Protein AF-A0A2Z5G5I6-F1 (afdb_monomer_lite)

Secondary structure (DSSP, 8-state):
----HHHHHHHHHTS-HHHHHHHHHHTT---GGGTTS-HHHHHHHHHHHHHHTT-HHHHHHHHHHHHTT-

Organism: NCBI:txid2211140

Structure (mmCIF, N/CA/C/O backbone):
data_AF-A0A2Z5G5I6-F1
#
_entry.id   AF-A0A2Z5G5I6-F1
#
loop_
_atom_site.group_PDB
_atom_site.id
_atom_site.type_symbol
_atom_site.label_atom_id
_atom_site.label_alt_id
_atom_site.label_comp_id
_atom_site.label_asym_id
_atom_site.label_entity_id
_atom_site.label_seq_id
_atom_site.pdbx_PDB_ins_code
_atom_site.Cartn_x
_atom_site.Cartn_y
_atom_site.Cartn_z
_atom_site.occupancy
_atom_site.B_iso_or_equiv
_atom_site.auth_seq_id
_atom_site.auth_comp_id
_atom_site.auth_asym_id
_atom_site.auth_atom_id
_atom_site.pdbx_PDB_model_num
ATOM 1 N N . MET A 1 1 ? -15.258 2.574 10.391 1.00 50.41 1 MET A N 1
ATOM 2 C CA . MET A 1 1 ? -14.446 3.796 10.589 1.00 50.41 1 MET A CA 1
ATOM 3 C C . MET A 1 1 ? -14.039 4.326 9.224 1.00 50.41 1 MET A C 1
ATOM 5 O O . MET A 1 1 ? -13.685 3.521 8.377 1.00 50.41 1 MET A O 1
ATOM 9 N N . SER A 1 2 ? -14.131 5.636 8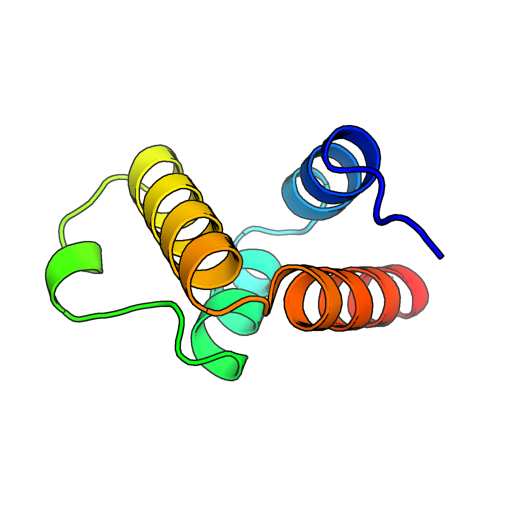.979 1.00 67.44 2 SER A N 1
ATOM 10 C CA . SER A 1 2 ? -13.631 6.222 7.728 1.00 67.44 2 SER A CA 1
ATOM 11 C C . SER A 1 2 ? -12.113 6.347 7.810 1.00 67.44 2 SER A C 1
ATOM 13 O O . SER A 1 2 ? -11.608 7.078 8.662 1.00 67.44 2 SER A O 1
ATOM 15 N N . LEU A 1 3 ? -11.388 5.653 6.934 1.00 74.19 3 LEU A N 1
ATOM 16 C CA . LEU A 1 3 ? -9.937 5.762 6.838 1.00 74.19 3 LEU A CA 1
ATOM 17 C C . LEU A 1 3 ? -9.535 7.200 6.484 1.00 74.19 3 LEU A C 1
ATOM 19 O O . LEU A 1 3 ? -9.971 7.756 5.473 1.00 74.19 3 LEU A O 1
ATOM 23 N N . ASN A 1 4 ? -8.686 7.817 7.305 1.00 86.94 4 ASN A N 1
ATOM 24 C CA . ASN A 1 4 ? -8.150 9.138 7.002 1.00 86.94 4 ASN A CA 1
ATOM 25 C C . ASN A 1 4 ? -6.948 8.991 6.059 1.00 86.94 4 ASN A C 1
ATOM 27 O O . ASN A 1 4 ? -5.847 8.655 6.495 1.00 86.94 4 ASN A O 1
ATOM 31 N N . ARG A 1 5 ? -7.153 9.282 4.768 1.00 86.25 5 ARG A N 1
ATOM 32 C CA . ARG A 1 5 ? -6.117 9.158 3.725 1.00 86.25 5 ARG A CA 1
ATOM 33 C C . ARG A 1 5 ? -4.834 9.928 4.049 1.00 86.25 5 ARG A C 1
ATOM 35 O O . ARG A 1 5 ? -3.748 9.430 3.776 1.00 86.25 5 ARG A O 1
ATOM 42 N N . LYS A 1 6 ? -4.939 11.111 4.672 1.00 89.38 6 LYS A N 1
ATOM 43 C CA . LYS A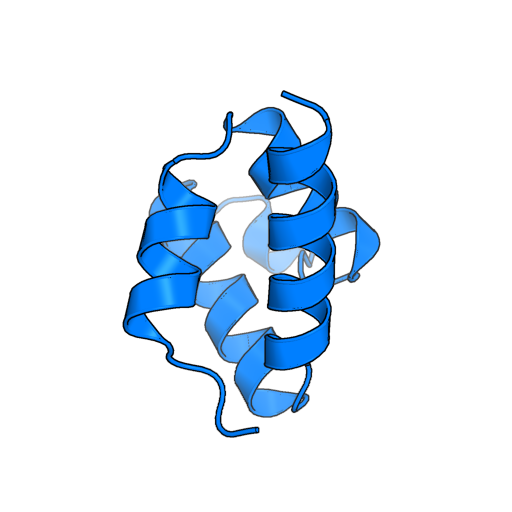 1 6 ? -3.763 11.898 5.087 1.00 89.38 6 LYS A CA 1
ATOM 44 C C . LYS A 1 6 ? -2.983 11.190 6.193 1.00 89.38 6 LYS A C 1
ATOM 46 O O . LYS A 1 6 ? -1.758 11.153 6.135 1.00 89.38 6 LYS A O 1
ATOM 51 N N . LYS A 1 7 ? -3.688 10.606 7.169 1.00 91.75 7 LYS A N 1
ATOM 52 C CA . LYS A 1 7 ? -3.071 9.825 8.253 1.00 91.75 7 LYS A CA 1
ATOM 53 C C . LYS A 1 7 ? -2.344 8.598 7.697 1.00 91.75 7 LYS A C 1
ATOM 55 O O . LYS A 1 7 ? -1.202 8.364 8.074 1.00 91.75 7 LYS A O 1
ATOM 60 N N . LEU A 1 8 ? -2.972 7.875 6.765 1.00 92.81 8 LEU A N 1
ATOM 61 C CA . LEU A 1 8 ? -2.361 6.735 6.074 1.00 92.81 8 LEU A CA 1
ATOM 62 C C . LEU A 1 8 ? -1.075 7.134 5.348 1.00 92.81 8 LEU A C 1
ATOM 64 O O . LEU A 1 8 ? -0.041 6.521 5.575 1.00 92.81 8 LEU A O 1
ATOM 68 N N . LEU A 1 9 ? -1.127 8.171 4.508 1.00 91.88 9 LEU A N 1
ATOM 69 C CA . LEU A 1 9 ? 0.037 8.652 3.758 1.00 91.88 9 LEU A CA 1
ATOM 70 C C . LEU A 1 9 ? 1.188 9.054 4.682 1.00 91.88 9 LEU A C 1
ATOM 72 O O . LEU A 1 9 ? 2.324 8.645 4.457 1.00 91.88 9 LEU A O 1
ATOM 76 N N . TYR A 1 10 ? 0.887 9.813 5.736 1.00 93.69 10 TYR A N 1
ATOM 77 C CA . TYR A 1 10 ? 1.886 10.231 6.715 1.00 93.69 10 TYR A CA 1
ATOM 78 C C . TYR A 1 10 ? 2.543 9.029 7.406 1.00 93.69 10 TYR A C 1
ATOM 80 O O . TYR A 1 10 ? 3.768 8.923 7.435 1.00 93.69 10 TYR A O 1
ATOM 88 N N . ALA A 1 11 ? 1.732 8.090 7.902 1.00 93.62 11 ALA A N 1
ATOM 89 C CA . ALA A 1 11 ? 2.218 6.882 8.560 1.00 93.62 11 ALA A CA 1
ATOM 90 C C . ALA A 1 11 ? 3.034 5.992 7.609 1.00 93.62 11 ALA A C 1
ATOM 92 O O . ALA A 1 11 ? 4.087 5.484 7.986 1.00 93.62 11 ALA A O 1
ATOM 93 N N . PHE A 1 12 ? 2.582 5.848 6.363 1.00 94.81 12 PHE A N 1
ATOM 94 C CA . PHE A 1 12 ? 3.260 5.058 5.344 1.00 94.81 12 PHE A CA 1
ATOM 95 C C . PHE A 1 12 ? 4.627 5.644 4.982 1.00 94.81 12 PHE A C 1
ATOM 97 O O . PHE A 1 12 ? 5.613 4.915 4.972 1.00 94.81 12 PHE A O 1
ATOM 104 N N . VAL A 1 13 ? 4.716 6.952 4.716 1.00 92.88 13 VAL A N 1
ATOM 105 C CA . VAL A 1 13 ? 5.979 7.616 4.340 1.00 92.88 13 VAL A CA 1
ATOM 106 C C . VAL A 1 13 ? 7.008 7.577 5.472 1.00 92.88 13 VAL A C 1
ATOM 108 O O . VAL A 1 13 ? 8.204 7.514 5.191 1.00 92.88 13 VAL A O 1
ATOM 111 N N . ALA A 1 14 ? 6.559 7.553 6.731 1.00 94.06 14 ALA A N 1
ATOM 112 C CA . ALA A 1 14 ? 7.433 7.409 7.892 1.00 94.06 14 ALA A CA 1
ATOM 113 C C . ALA A 1 14 ? 8.106 6.024 7.991 1.00 94.06 14 ALA A C 1
ATOM 115 O O . ALA A 1 14 ? 9.103 5.884 8.697 1.00 94.06 14 ALA A O 1
ATOM 116 N N . LEU A 1 15 ? 7.596 5.000 7.294 1.00 93.88 15 LEU A N 1
ATOM 117 C CA . LEU A 1 15 ? 8.193 3.666 7.307 1.00 93.88 15 LEU A CA 1
ATOM 118 C C . LEU A 1 15 ? 9.472 3.595 6.448 1.00 93.88 15 LEU A C 1
ATOM 120 O O . LEU A 1 15 ? 9.547 4.206 5.369 1.00 93.88 15 LEU A O 1
ATOM 124 N N . PRO A 1 16 ? 10.458 2.766 6.848 1.00 94.62 16 PRO A N 1
ATOM 125 C CA . PRO A 1 16 ? 11.605 2.449 6.006 1.00 94.62 16 PRO A CA 1
ATOM 126 C C . PRO A 1 16 ? 11.178 1.965 4.616 1.00 94.62 16 PRO A C 1
ATOM 128 O O . PRO A 1 16 ? 10.148 1.306 4.459 1.00 94.62 16 PRO A O 1
ATOM 131 N N . TYR A 1 17 ? 11.978 2.272 3.592 1.00 92.06 17 TYR A N 1
ATOM 132 C CA . TYR A 1 17 ? 11.650 1.931 2.201 1.00 92.06 17 TYR A CA 1
ATOM 133 C C . TYR A 1 17 ? 11.348 0.439 2.002 1.00 92.06 17 TYR A C 1
ATOM 135 O O . TYR A 1 17 ? 10.322 0.093 1.422 1.00 92.06 17 TYR A O 1
ATOM 143 N N . HIS A 1 18 ? 12.199 -0.443 2.532 1.00 91.75 18 HIS A N 1
ATOM 144 C CA . HIS A 1 18 ? 12.010 -1.891 2.417 1.00 91.75 18 HIS A CA 1
ATOM 145 C C . HIS A 1 18 ? 10.692 -2.354 3.058 1.00 91.75 18 HIS A C 1
ATOM 147 O O . HIS A 1 18 ? 10.020 -3.229 2.522 1.00 91.75 18 HIS A O 1
ATOM 153 N N . THR A 1 19 ? 10.276 -1.725 4.162 1.00 95.12 19 THR A N 1
ATOM 154 C CA . THR A 1 19 ? 8.994 -2.002 4.820 1.00 95.12 19 THR A CA 1
ATOM 155 C C . THR A 1 19 ? 7.826 -1.559 3.949 1.00 95.12 19 THR A C 1
ATOM 157 O O . THR A 1 19 ? 6.884 -2.324 3.757 1.00 95.12 19 THR A O 1
ATOM 160 N N . ARG A 1 20 ? 7.897 -0.352 3.371 1.00 94.75 20 ARG A N 1
ATOM 161 C CA . ARG A 1 20 ? 6.892 0.146 2.418 1.00 94.75 20 ARG A CA 1
ATOM 162 C C . ARG A 1 20 ? 6.744 -0.781 1.215 1.00 9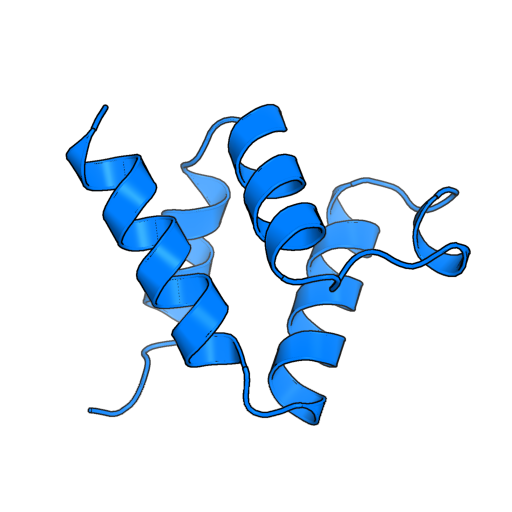4.75 20 ARG A C 1
ATOM 164 O O . ARG A 1 20 ? 5.623 -1.114 0.840 1.00 94.75 20 ARG A O 1
ATOM 171 N N . LEU A 1 21 ? 7.867 -1.213 0.640 1.00 92.62 21 LEU A N 1
ATOM 172 C CA . LEU A 1 21 ? 7.894 -2.146 -0.483 1.00 92.62 21 LEU A CA 1
ATOM 173 C C . LEU A 1 21 ? 7.259 -3.487 -0.094 1.00 92.62 21 LEU A C 1
ATOM 175 O O . LEU A 1 21 ? 6.335 -3.936 -0.763 1.00 92.62 21 LEU A O 1
ATOM 179 N N . SER A 1 22 ? 7.668 -4.056 1.043 1.00 94.31 22 SER A N 1
ATOM 180 C CA . SER A 1 22 ? 7.142 -5.328 1.545 1.00 94.31 22 SER A CA 1
ATOM 181 C C . SER A 1 22 ? 5.627 -5.299 1.775 1.00 94.31 22 SER A C 1
ATOM 183 O O . SER A 1 22 ? 4.948 -6.264 1.436 1.00 94.31 22 SER A O 1
ATOM 185 N N . ILE A 1 23 ? 5.068 -4.195 2.290 1.00 95.12 23 ILE A N 1
ATOM 186 C CA . ILE A 1 23 ? 3.609 -4.029 2.433 1.00 95.12 23 ILE A CA 1
ATOM 187 C C . ILE A 1 23 ? 2.920 -4.120 1.065 1.00 95.12 23 ILE A C 1
ATOM 189 O O . ILE A 1 23 ? 1.945 -4.855 0.904 1.00 95.12 23 ILE A O 1
ATOM 193 N N . MET A 1 24 ? 3.434 -3.398 0.067 1.00 94.62 24 MET A N 1
ATOM 194 C CA . MET A 1 24 ? 2.842 -3.375 -1.273 1.00 94.62 24 MET A CA 1
ATOM 195 C C . MET A 1 24 ? 2.978 -4.728 -1.989 1.00 94.62 24 MET A C 1
ATOM 197 O O . MET A 1 24 ? 2.053 -5.143 -2.689 1.00 94.62 24 MET A O 1
ATOM 201 N N . GLU A 1 25 ? 4.080 -5.451 -1.774 1.00 92.69 25 GLU A N 1
ATOM 202 C CA . GLU A 1 25 ? 4.272 -6.823 -2.262 1.00 92.69 25 GLU A CA 1
ATOM 203 C C . GLU A 1 25 ? 3.317 -7.814 -1.585 1.00 92.69 25 GLU A C 1
ATOM 205 O O . GLU A 1 25 ? 2.664 -8.601 -2.270 1.00 92.69 25 GLU A O 1
ATOM 210 N N . GLN A 1 26 ? 3.172 -7.747 -0.255 1.00 94.50 26 GLN A N 1
ATOM 211 C CA . GLN A 1 26 ? 2.261 -8.607 0.516 1.00 94.50 26 GLN A CA 1
ATOM 212 C C . GLN A 1 26 ? 0.813 -8.452 0.057 1.00 94.50 26 GLN A C 1
ATOM 214 O O . GLN A 1 26 ? 0.082 -9.435 -0.071 1.00 94.50 26 GLN A O 1
ATOM 219 N N . LEU A 1 27 ? 0.407 -7.222 -0.251 1.00 94.62 27 LEU A N 1
ATOM 220 C CA . LEU A 1 27 ? -0.923 -6.941 -0.773 1.00 94.62 27 LEU A CA 1
ATOM 221 C C . LEU A 1 27 ? -1.056 -7.219 -2.273 1.00 94.62 27 LEU A C 1
ATOM 223 O O . LEU A 1 27 ? -2.159 -7.075 -2.797 1.00 94.62 27 LEU A O 1
ATOM 227 N N . LYS A 1 28 ? 0.012 -7.645 -2.961 1.00 93.31 28 LYS A N 1
ATOM 228 C CA . LYS A 1 28 ? 0.044 -7.840 -4.420 1.00 93.31 28 LYS A CA 1
ATOM 229 C C . LYS A 1 28 ? -0.406 -6.586 -5.179 1.00 93.31 28 LYS A C 1
ATOM 231 O O . LYS A 1 28 ? -1.132 -6.663 -6.166 1.00 93.31 28 LYS A O 1
ATOM 236 N N . LEU A 1 29 ? -0.023 -5.418 -4.663 1.00 92.81 29 LEU A N 1
ATOM 237 C CA . LEU A 1 29 ? -0.301 -4.120 -5.275 1.00 92.81 29 LEU A CA 1
ATOM 238 C C . LEU A 1 29 ? 0.812 -3.689 -6.232 1.00 92.81 29 LEU A C 1
ATOM 240 O O . LEU A 1 29 ? 0.570 -2.807 -7.052 1.00 92.81 29 LEU A O 1
ATOM 244 N N . ILE A 1 30 ? 1.987 -4.324 -6.157 1.00 89.00 30 ILE A N 1
ATOM 245 C CA . ILE A 1 30 ? 3.061 -4.195 -7.146 1.00 89.00 30 ILE A CA 1
ATOM 246 C C . ILE A 1 30 ? 2.791 -5.145 -8.311 1.00 89.00 30 ILE A C 1
ATOM 248 O O . ILE A 1 30 ? 2.540 -6.330 -8.101 1.00 89.00 30 ILE A O 1
ATOM 252 N N . ASP A 1 31 ? 2.892 -4.619 -9.524 1.00 81.81 31 ASP A N 1
ATOM 253 C CA . ASP A 1 31 ? 2.781 -5.358 -10.779 1.00 81.81 31 ASP A CA 1
ATOM 254 C C . ASP A 1 31 ? 4.039 -5.149 -11.642 1.00 81.81 31 ASP A C 1
ATOM 256 O O . ASP A 1 31 ? 4.927 -4.363 -11.299 1.00 81.81 31 ASP A O 1
ATOM 260 N N . GLU A 1 32 ? 4.146 -5.854 -12.762 1.00 73.81 32 GLU A N 1
ATOM 261 C CA . GLU A 1 32 ? 5.272 -5.754 -13.692 1.00 73.81 32 GLU A CA 1
ATOM 262 C C . GLU A 1 32 ? 5.434 -4.338 -14.256 1.00 73.81 32 GLU A C 1
ATOM 264 O O . GLU A 1 32 ? 6.561 -3.841 -14.314 1.00 73.81 32 GLU A O 1
ATOM 269 N N . ASP A 1 33 ? 4.321 -3.639 -14.502 1.00 73.25 33 ASP A N 1
ATOM 270 C CA . ASP A 1 33 ? 4.286 -2.224 -14.903 1.00 73.25 33 ASP A CA 1
ATOM 271 C C . ASP A 1 33 ? 4.988 -1.299 -13.896 1.00 73.25 33 ASP A C 1
ATOM 273 O O . ASP A 1 33 ? 5.471 -0.219 -14.236 1.00 73.25 33 ASP A O 1
ATOM 277 N N . ASN A 1 34 ? 5.075 -1.717 -12.632 1.00 73.12 34 ASN A N 1
ATOM 278 C CA . ASN A 1 34 ? 5.677 -0.926 -11.572 1.00 73.12 34 ASN A CA 1
ATOM 279 C C . ASN A 1 34 ? 7.202 -1.097 -11.480 1.00 73.12 34 ASN A C 1
ATOM 281 O O . ASN A 1 34 ? 7.857 -0.267 -10.842 1.00 73.12 34 ASN A O 1
ATOM 285 N N . ARG A 1 35 ? 7.789 -2.139 -12.093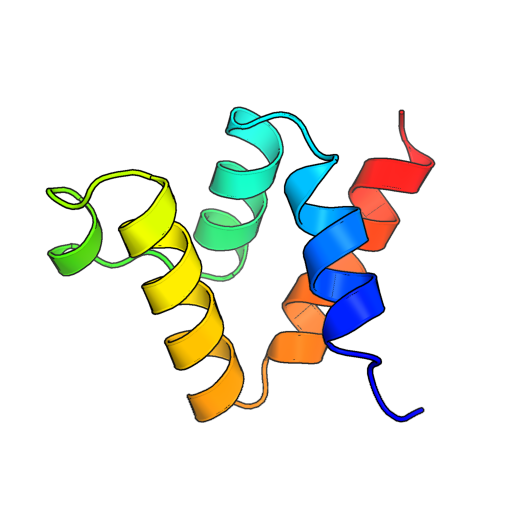 1.00 69.50 35 ARG A N 1
ATOM 286 C CA . ARG A 1 35 ? 9.218 -2.481 -11.930 1.00 69.50 35 ARG A CA 1
ATOM 287 C C . ARG A 1 35 ? 10.169 -1.430 -12.505 1.00 69.50 35 ARG A C 1
ATOM 289 O O . ARG A 1 35 ? 11.274 -1.291 -11.988 1.00 69.50 35 ARG A O 1
ATOM 296 N N . GLY A 1 36 ? 9.740 -0.676 -13.517 1.00 77.31 36 GLY A N 1
ATOM 297 C CA . GLY A 1 36 ? 10.527 0.400 -14.135 1.00 77.31 36 GLY A CA 1
ATOM 298 C C . GLY A 1 36 ? 10.273 1.796 -13.562 1.00 77.31 36 GLY A C 1
ATOM 299 O O . GLY A 1 36 ? 11.003 2.725 -13.895 1.00 77.31 36 GLY A O 1
ATOM 300 N N . LEU A 1 37 ? 9.252 1.956 -12.713 1.00 84.50 37 LEU A N 1
ATOM 301 C CA . LEU A 1 37 ? 8.875 3.267 -12.189 1.00 84.50 37 LEU A CA 1
ATOM 302 C C . LEU A 1 37 ? 9.799 3.717 -11.048 1.00 84.50 37 LEU A C 1
ATOM 304 O O . LEU A 1 37 ? 10.171 2.880 -10.213 1.00 84.50 37 LEU A O 1
ATOM 308 N N . PRO A 1 38 ? 10.089 5.029 -10.957 1.00 86.88 38 PRO A N 1
ATOM 309 C CA . PRO A 1 38 ? 10.623 5.652 -9.751 1.00 86.88 38 PRO A CA 1
ATOM 310 C C . PRO A 1 38 ? 9.769 5.328 -8.517 1.00 86.88 38 PRO A C 1
ATOM 312 O O . PRO A 1 38 ? 8.549 5.187 -8.611 1.00 86.88 38 PRO A O 1
ATOM 315 N N . ASP A 1 39 ? 10.386 5.242 -7.338 1.00 81.94 39 ASP A N 1
ATOM 316 C CA . ASP A 1 39 ? 9.710 4.800 -6.107 1.00 81.94 39 ASP A CA 1
ATOM 317 C C . ASP A 1 39 ? 8.463 5.623 -5.747 1.00 81.94 39 ASP A C 1
ATOM 319 O O . ASP A 1 39 ? 7.450 5.076 -5.309 1.00 81.94 39 ASP A O 1
ATOM 323 N N . ASN A 1 40 ? 8.514 6.941 -5.944 1.00 81.69 40 ASN A N 1
ATOM 324 C CA . ASN A 1 40 ? 7.383 7.841 -5.714 1.00 81.69 40 ASN A CA 1
ATOM 325 C C . ASN A 1 40 ? 6.195 7.517 -6.636 1.00 81.69 40 ASN A C 1
ATOM 327 O O . ASN A 1 40 ? 5.059 7.452 -6.167 1.00 81.69 40 ASN A O 1
ATOM 331 N N . GLU A 1 41 ? 6.453 7.268 -7.919 1.00 88.81 41 GLU A N 1
ATOM 332 C CA . GLU A 1 41 ? 5.429 6.910 -8.909 1.00 88.81 41 GLU A CA 1
ATOM 333 C C . GLU A 1 41 ? 4.906 5.487 -8.690 1.00 88.81 41 GLU A C 1
ATOM 335 O O . GLU A 1 41 ? 3.704 5.230 -8.784 1.00 88.81 41 GLU A O 1
ATOM 340 N N . ARG A 1 42 ? 5.797 4.568 -8.304 1.00 90.69 42 ARG A N 1
ATOM 341 C CA . ARG A 1 42 ? 5.461 3.192 -7.940 1.00 90.69 42 ARG A CA 1
ATOM 342 C C . ARG A 1 42 ? 4.456 3.149 -6.794 1.00 90.69 42 ARG A C 1
ATOM 344 O O . ARG A 1 42 ? 3.425 2.490 -6.919 1.00 90.69 42 ARG A O 1
ATOM 351 N N . PHE A 1 43 ? 4.729 3.842 -5.687 1.00 92.25 43 PHE A N 1
ATOM 352 C CA . PHE A 1 43 ? 3.818 3.834 -4.542 1.00 92.25 43 PHE A CA 1
ATOM 353 C C . PHE A 1 43 ? 2.503 4.555 -4.843 1.00 92.25 43 PHE A C 1
ATOM 355 O O . PHE A 1 43 ? 1.457 4.057 -4.432 1.00 92.25 43 PHE A O 1
ATOM 362 N N . ALA A 1 44 ? 2.528 5.659 -5.597 1.00 91.50 44 ALA A N 1
ATOM 363 C CA . ALA A 1 44 ? 1.305 6.324 -6.048 1.00 91.50 44 ALA A CA 1
ATOM 364 C C . ALA A 1 44 ? 0.412 5.370 -6.863 1.00 91.50 44 ALA A C 1
ATOM 366 O O . ALA A 1 44 ? -0.760 5.195 -6.539 1.00 91.50 44 ALA A O 1
ATOM 367 N N . SER A 1 45 ? 0.995 4.654 -7.830 1.00 92.50 45 SER A N 1
ATOM 368 C CA . SER A 1 45 ? 0.295 3.631 -8.616 1.00 92.50 45 SER A CA 1
ATOM 369 C C . SER A 1 45 ? -0.285 2.506 -7.743 1.00 92.50 45 SER A C 1
ATOM 371 O O . SER A 1 45 ? -1.426 2.082 -7.948 1.00 92.50 45 SER A O 1
ATOM 373 N N . CYS A 1 46 ? 0.452 2.056 -6.720 1.00 93.50 46 CYS A N 1
ATOM 374 C CA . CYS A 1 46 ? -0.042 1.056 -5.769 1.00 93.50 46 CYS A CA 1
ATOM 375 C C . CYS A 1 46 ? -1.244 1.569 -4.957 1.00 93.50 46 CYS A C 1
ATOM 377 O O . CYS A 1 46 ? -2.204 0.824 -4.758 1.00 93.50 46 CYS A O 1
ATOM 379 N N . PHE A 1 47 ? -1.218 2.830 -4.507 1.00 93.44 47 PHE A N 1
ATOM 380 C CA . PHE A 1 47 ? -2.335 3.446 -3.785 1.00 93.44 47 PHE A CA 1
ATOM 381 C C . PHE A 1 47 ? -3.573 3.609 -4.669 1.00 93.44 47 PHE A C 1
ATOM 383 O O . PHE A 1 47 ? -4.667 3.255 -4.231 1.00 93.44 47 PHE A O 1
ATOM 390 N N . ASP A 1 48 ? -3.406 4.046 -5.918 1.00 93.00 48 ASP A N 1
ATOM 391 C CA . ASP A 1 48 ? -4.504 4.132 -6.887 1.00 93.00 48 ASP A CA 1
ATOM 392 C C . ASP A 1 48 ? -5.137 2.757 -7.135 1.00 93.00 48 ASP A C 1
ATOM 394 O O . ASP A 1 48 ? -6.361 2.615 -7.203 1.00 93.00 48 ASP A O 1
ATOM 398 N N . ARG A 1 49 ? -4.309 1.711 -7.249 1.00 93.25 49 ARG A N 1
ATOM 399 C CA . ARG A 1 49 ? -4.776 0.327 -7.392 1.00 93.25 49 ARG A CA 1
ATOM 400 C C . ARG A 1 49 ? -5.516 -0.143 -6.138 1.00 93.25 49 ARG A C 1
ATOM 402 O O . ARG A 1 49 ? -6.589 -0.730 -6.261 1.00 93.25 49 ARG A O 1
ATOM 409 N N . ALA A 1 50 ? -4.987 0.138 -4.949 1.00 94.12 50 ALA A N 1
ATOM 410 C CA . ALA A 1 50 ? -5.640 -0.196 -3.687 1.00 94.12 50 ALA A CA 1
ATOM 411 C C . ALA A 1 50 ? -6.992 0.514 -3.539 1.00 94.12 50 ALA A C 1
ATOM 413 O O . ALA A 1 50 ? -7.957 -0.106 -3.101 1.00 94.12 50 ALA A O 1
ATOM 414 N N . GLU A 1 51 ? -7.095 1.780 -3.948 1.00 93.50 51 GLU A N 1
ATOM 415 C CA . GLU A 1 51 ? -8.357 2.522 -3.962 1.00 93.50 51 GLU A CA 1
ATOM 416 C C . GLU A 1 51 ? -9.375 1.879 -4.909 1.00 93.50 51 GLU A C 1
ATOM 418 O O . GLU A 1 51 ? -10.484 1.561 -4.484 1.00 93.50 51 GLU A O 1
ATOM 423 N N . LYS A 1 52 ? -8.978 1.594 -6.156 1.00 93.81 52 LYS A N 1
ATOM 424 C CA . LYS A 1 52 ? -9.837 0.925 -7.149 1.00 93.81 52 LYS A CA 1
ATOM 425 C C . LYS A 1 52 ? -10.327 -0.449 -6.683 1.00 93.81 52 LYS A C 1
ATOM 427 O O . LYS A 1 52 ? -11.417 -0.867 -7.059 1.00 93.81 52 LYS A O 1
ATOM 432 N N . GLN A 1 53 ? -9.534 -1.143 -5.868 1.00 94.38 53 GLN A N 1
ATOM 433 C CA . GLN A 1 53 ? -9.874 -2.454 -5.310 1.00 94.38 53 GLN A CA 1
ATOM 434 C C . GLN A 1 53 ? -10.585 -2.381 -3.945 1.00 94.38 53 GLN A C 1
ATOM 436 O O . GLN A 1 53 ? -10.925 -3.426 -3.401 1.00 94.38 53 GLN A O 1
ATOM 441 N N . ASN A 1 54 ? -10.827 -1.190 -3.382 1.00 93.44 54 ASN A N 1
ATOM 442 C CA . ASN A 1 54 ? -11.335 -0.993 -2.013 1.00 93.44 54 ASN A CA 1
ATOM 443 C C . ASN A 1 54 ? -10.451 -1.613 -0.906 1.00 93.44 54 ASN A C 1
ATOM 445 O O . ASN A 1 54 ? -10.942 -2.013 0.146 1.00 93.44 54 ASN A O 1
ATOM 449 N N . ARG A 1 55 ? -9.132 -1.651 -1.121 1.00 95.25 55 ARG A N 1
ATOM 450 C CA . ARG A 1 55 ? -8.128 -2.278 -0.240 1.00 95.25 55 ARG A CA 1
ATOM 451 C C . ARG A 1 55 ? -7.261 -1.289 0.535 1.00 95.25 55 ARG A C 1
ATOM 453 O O . ARG A 1 55 ? -6.250 -1.667 1.113 1.00 95.25 55 ARG A O 1
ATOM 460 N N . LEU A 1 56 ? -7.636 -0.008 0.570 1.00 94.12 56 LEU A N 1
ATOM 461 C CA . LEU A 1 56 ? -6.904 0.997 1.355 1.00 94.12 56 LEU A CA 1
ATOM 462 C C . LEU A 1 56 ? -6.886 0.677 2.859 1.00 94.12 56 LEU A C 1
ATOM 464 O O . LEU A 1 56 ? -5.923 1.029 3.535 1.00 94.12 56 LEU A O 1
ATOM 468 N N . ASN A 1 57 ? -7.919 -0.001 3.370 1.00 94.06 57 ASN A N 1
ATOM 469 C CA . ASN A 1 57 ? -7.941 -0.471 4.757 1.00 94.06 57 ASN A CA 1
ATOM 470 C C . ASN A 1 57 ? -6.883 -1.561 4.990 1.00 94.06 57 ASN A C 1
ATOM 472 O O . ASN A 1 57 ? -6.128 -1.449 5.944 1.00 94.06 57 ASN A O 1
ATOM 476 N N . ASP A 1 58 ? -6.725 -2.520 4.071 1.00 95.69 58 ASP A N 1
ATOM 477 C CA . ASP A 1 58 ? -5.673 -3.545 4.169 1.00 95.69 58 ASP A CA 1
ATOM 478 C C . ASP A 1 58 ? -4.265 -2.920 4.227 1.00 95.69 58 ASP A C 1
ATOM 480 O O . ASP A 1 58 ? -3.390 -3.383 4.960 1.00 95.69 58 ASP A O 1
ATOM 484 N N . VAL A 1 59 ? -4.038 -1.847 3.453 1.00 95.31 59 VAL A N 1
ATOM 485 C CA . VAL A 1 59 ? -2.776 -1.084 3.497 1.00 95.31 59 VAL A CA 1
ATOM 486 C C . VAL A 1 59 ? -2.586 -0.456 4.875 1.00 95.31 59 VAL A C 1
ATOM 488 O O . VAL A 1 59 ? -1.492 -0.523 5.432 1.00 95.31 59 VAL A O 1
ATOM 491 N N . TRP A 1 60 ? -3.637 0.150 5.425 1.00 95.31 60 TRP A N 1
ATOM 492 C CA . TRP A 1 60 ? -3.601 0.772 6.745 1.00 95.31 60 TRP A CA 1
ATOM 493 C C . TRP A 1 60 ? -3.301 -0.229 7.861 1.00 95.31 60 TRP A C 1
ATOM 495 O O . TRP A 1 60 ? -2.399 0.023 8.657 1.00 95.31 60 TRP A O 1
ATOM 505 N N . ASP A 1 61 ? -3.976 -1.376 7.867 1.00 95.19 61 ASP A N 1
ATOM 506 C CA . ASP A 1 61 ? -3.797 -2.408 8.890 1.00 95.19 61 ASP A CA 1
ATOM 507 C C . ASP A 1 61 ? -2.346 -2.917 8.915 1.00 95.19 61 ASP A C 1
ATOM 509 O O . ASP A 1 61 ? -1.730 -3.059 9.976 1.00 95.19 61 ASP A O 1
ATOM 513 N N . LEU A 1 62 ? -1.744 -3.117 7.735 1.00 95.56 62 LEU A N 1
ATOM 514 C CA . LEU A 1 62 ? -0.331 -3.478 7.642 1.00 95.56 62 LEU A CA 1
ATOM 515 C C . LEU A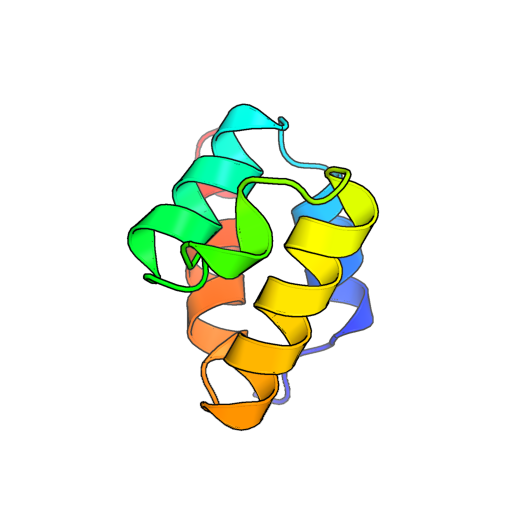 1 62 ? 0.588 -2.342 8.099 1.00 95.56 62 LEU A C 1
ATOM 517 O O . LEU A 1 62 ? 1.548 -2.614 8.819 1.00 95.56 62 LEU A O 1
ATOM 521 N N . VAL A 1 63 ? 0.314 -1.087 7.735 1.00 94.94 63 VAL A N 1
ATOM 522 C CA . VAL A 1 63 ? 1.105 0.066 8.198 1.00 94.94 63 VAL A CA 1
ATOM 523 C C . VAL A 1 63 ? 1.095 0.164 9.725 1.00 94.94 63 VAL A C 1
ATOM 525 O O . VAL A 1 63 ? 2.171 0.262 10.318 1.00 94.94 63 VAL A O 1
ATOM 528 N N . GLU A 1 64 ? -0.073 0.068 10.368 1.00 94.12 64 GLU A N 1
ATOM 529 C CA . GLU A 1 64 ? -0.178 0.088 11.834 1.00 94.12 64 GLU A CA 1
ATOM 530 C C . GLU A 1 64 ? 0.589 -1.076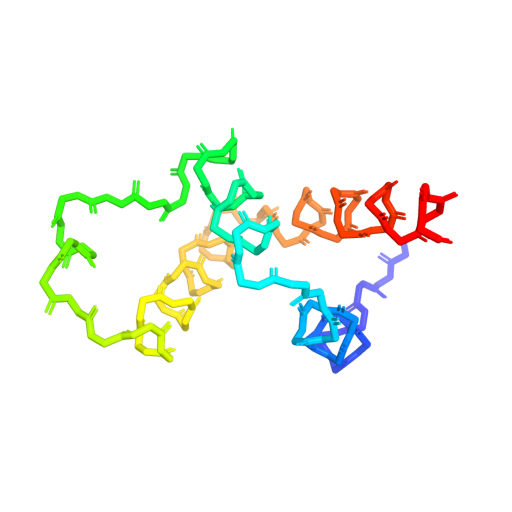 12.470 1.00 94.12 64 GLU A C 1
ATOM 532 O O . GLU A 1 64 ? 1.351 -0.867 13.416 1.00 94.12 64 GLU A O 1
ATOM 537 N N . SER A 1 65 ? 0.477 -2.287 11.910 1.00 93.31 65 SER A N 1
ATOM 538 C CA . SER A 1 65 ? 1.188 -3.460 12.439 1.00 93.31 65 SER A CA 1
ATOM 539 C C . SER A 1 65 ? 2.714 -3.294 12.429 1.00 93.31 65 SER A C 1
ATOM 541 O O . SER A 1 65 ? 3.401 -3.721 13.359 1.00 93.31 65 SER A O 1
ATOM 543 N N . ARG A 1 66 ? 3.267 -2.636 11.398 1.00 91.19 66 ARG A N 1
ATOM 544 C CA . ARG A 1 66 ? 4.714 -2.404 11.279 1.00 91.19 66 ARG A CA 1
ATOM 545 C C . ARG A 1 66 ? 5.195 -1.310 12.224 1.00 91.19 66 ARG A C 1
ATOM 547 O O . ARG A 1 66 ? 6.286 -1.444 12.767 1.00 91.19 66 ARG A O 1
ATOM 554 N N . GLN A 1 67 ? 4.389 -0.273 12.453 1.00 85.00 67 GLN A N 1
ATOM 555 C CA . GLN A 1 67 ? 4.720 0.795 13.400 1.00 85.00 67 GLN A CA 1
ATOM 556 C C . GLN A 1 67 ? 4.703 0.320 14.854 1.00 85.00 67 GLN A C 1
ATOM 558 O O . GLN A 1 67 ? 5.544 0.745 15.631 1.00 85.00 67 GLN A O 1
ATOM 563 N N . ALA A 1 68 ? 3.800 -0.596 15.215 1.00 77.38 68 ALA A N 1
ATOM 564 C CA . ALA A 1 68 ? 3.733 -1.151 16.569 1.00 77.38 68 ALA A CA 1
ATOM 565 C C . ALA A 1 68 ? 4.935 -2.046 16.942 1.00 77.38 68 ALA A C 1
ATOM 567 O O . ALA A 1 68 ? 5.095 -2.398 18.107 1.00 77.38 68 ALA A O 1
ATOM 568 N N . THR A 1 69 ? 5.756 -2.434 15.960 1.00 60.41 69 THR A N 1
ATOM 569 C CA . THR A 1 69 ? 6.920 -3.319 16.149 1.00 60.41 69 THR A CA 1
ATOM 570 C C . THR A 1 69 ? 8.257 -2.559 16.056 1.00 60.41 69 THR A C 1
ATOM 572 O O . THR A 1 69 ? 9.312 -3.181 16.144 1.00 60.41 69 THR A O 1
ATOM 575 N N . SER A 1 70 ? 8.233 -1.237 15.834 1.00 50.28 70 SER A N 1
ATOM 576 C CA . SER A 1 70 ? 9.424 -0.366 15.764 1.00 50.28 70 SER A CA 1
ATOM 577 C C . SER A 1 70 ? 9.620 0.463 17.025 1.00 50.28 70 SER A C 1
ATOM 579 O O . SER A 1 70 ? 8.609 0.798 17.678 1.00 50.28 70 SER A O 1
#

Sequence (70 aa):
MSLNRKKLLYAFVALPYHTRLSIMEQLKLIDEDNRGLPDNERFASCFDRAEKQNRLNDVWDLVESRQATS

Foldseek 3Di:
DDDDPVVLVVLLVPDDPVLNVVLLVVVVLQDPVLPPDDSVVSSVSSVVSCVVVVNSVVSSVSSVVVVVVD

pLDDT: mean 88.36, std 10.12, range [50.28, 95.69]

InterPro domains:
  IPR045533 GTPase-associated adaptor domain [PF19976] (5-64)

Radius of gyration: 11.38 Å; chains: 1; bounding box: 26×20×32 Å